Protein AF-A0A356UI30-F1 (afdb_monomer_lite)

Foldseek 3Di:
DPDAQFDFWKAFPVPRDIDDDPQLVVLQVVCCVVPNSCCVVVDFPLVSHPPCDADPPPRGSDMHTDPDGDDPVVVD

Secondary structure (DSSP, 8-state):
---S-B---EEETTT--EE--HHHHHHHHHHHHHH-TTHHHHS-HHHHSPTT---TTT----EEE---B--GGG--

Sequence (76 aa):
RTWGVPIPIFYCESCGNTVIDEKTIERVSELFAQHGANIWFSQEASDLLPEGYRCSNCRGDKFRKEKDTMDVWFDS

pLDDT: mean 85.73, std 14.94, range [42.09, 96.0]

Radius of gyration: 12.61 Å; chains: 1; bounding box: 23×37×30 Å

Structure (mmCIF, N/CA/C/O backbone):
data_AF-A0A356UI30-F1
#
_entry.id   AF-A0A356UI30-F1
#
loop_
_atom_site.group_PDB
_atom_site.id
_atom_site.type_symbol
_atom_site.label_atom_id
_atom_site.label_alt_id
_atom_site.label_comp_id
_atom_site.label_asym_id
_atom_site.label_entity_id
_atom_site.label_seq_id
_atom_site.pdbx_PDB_ins_code
_atom_site.Cartn_x
_atom_site.Cartn_y
_atom_site.Cartn_z
_atom_site.occupancy
_atom_site.B_iso_or_equiv
_atom_site.auth_seq_id
_atom_site.auth_comp_id
_atom_site.auth_asym_id
_atom_site.auth_atom_id
_atom_site.pdbx_PDB_model_num
ATOM 1 N N . ARG A 1 1 ? 13.164 11.358 7.224 1.00 46.81 1 ARG A N 1
ATOM 2 C CA . ARG A 1 1 ? 12.356 11.979 8.300 1.00 46.81 1 ARG A CA 1
ATOM 3 C C . ARG A 1 1 ? 10.937 11.475 8.067 1.00 46.81 1 ARG A C 1
ATOM 5 O O . ARG A 1 1 ? 10.453 11.706 6.977 1.00 46.81 1 ARG A O 1
ATOM 12 N N . THR A 1 2 ? 10.350 10.701 8.979 1.00 50.34 2 THR A N 1
ATOM 13 C CA . THR A 1 2 ? 9.059 10.002 8.781 1.00 50.34 2 THR A CA 1
ATOM 14 C C . THR A 1 2 ? 8.056 10.506 9.814 1.00 50.34 2 THR A C 1
ATOM 16 O O . THR A 1 2 ? 7.755 9.834 10.791 1.00 50.34 2 THR A O 1
ATOM 19 N N . TRP A 1 3 ? 7.624 11.753 9.651 1.00 49.44 3 TRP A N 1
ATOM 20 C CA . TRP A 1 3 ? 6.509 12.336 10.399 1.00 49.44 3 TRP A CA 1
ATOM 21 C C . TRP A 1 3 ? 5.568 12.936 9.354 1.00 49.44 3 TRP A C 1
ATOM 23 O O . TRP A 1 3 ? 5.813 14.036 8.873 1.00 49.44 3 TRP A O 1
ATOM 33 N N . GLY A 1 4 ? 4.578 12.148 8.931 1.00 62.25 4 GLY A N 1
ATOM 34 C CA . GLY A 1 4 ? 3.637 12.471 7.857 1.00 62.25 4 GLY A CA 1
ATOM 35 C C . GLY A 1 4 ? 2.748 11.270 7.521 1.00 62.25 4 GLY A C 1
ATOM 36 O O . GLY A 1 4 ? 3.113 10.129 7.824 1.00 62.25 4 GLY A O 1
ATOM 37 N N . VAL A 1 5 ? 1.580 11.514 6.923 1.00 71.75 5 VAL A N 1
ATOM 38 C CA . VAL A 1 5 ? 0.667 10.444 6.490 1.00 71.75 5 VAL A CA 1
ATOM 39 C C . VAL A 1 5 ? 1.292 9.725 5.283 1.00 71.75 5 VAL A C 1
ATOM 41 O O . VAL A 1 5 ? 1.697 10.386 4.320 1.00 71.75 5 VAL A O 1
ATOM 44 N N . PRO A 1 6 ? 1.438 8.389 5.314 1.00 76.50 6 PRO A N 1
ATOM 45 C CA . PRO A 1 6 ? 1.984 7.645 4.185 1.00 76.50 6 PRO A CA 1
ATOM 46 C C . PRO A 1 6 ? 1.043 7.716 2.979 1.00 76.50 6 PRO A C 1
ATOM 48 O O . PRO A 1 6 ? -0.177 7.654 3.131 1.00 76.50 6 PRO A O 1
ATOM 51 N N . ILE A 1 7 ? 1.615 7.812 1.778 1.00 83.31 7 ILE A N 1
ATOM 52 C CA . ILE A 1 7 ? 0.857 7.750 0.526 1.00 83.31 7 ILE A CA 1
ATOM 53 C C . ILE A 1 7 ? 0.642 6.263 0.197 1.00 83.31 7 ILE A C 1
ATOM 55 O O . ILE A 1 7 ? 1.627 5.572 -0.072 1.00 83.31 7 ILE A O 1
ATOM 59 N N . PRO A 1 8 ? -0.600 5.733 0.225 1.00 87.00 8 PRO A N 1
ATOM 60 C CA . PRO A 1 8 ? -0.854 4.296 0.158 1.00 87.00 8 PRO A CA 1
ATOM 61 C C . PRO A 1 8 ? -0.797 3.765 -1.284 1.00 87.00 8 PRO A C 1
ATOM 63 O O . PRO A 1 8 ? -1.778 3.258 -1.824 1.00 87.00 8 PRO A O 1
ATOM 66 N N . ILE A 1 9 ? 0.358 3.917 -1.931 1.00 92.62 9 ILE A N 1
ATOM 67 C CA . ILE A 1 9 ? 0.618 3.439 -3.290 1.00 92.62 9 ILE A CA 1
ATOM 68 C C . ILE A 1 9 ? 1.519 2.213 -3.219 1.00 92.62 9 ILE A C 1
ATOM 70 O O . ILE A 1 9 ? 2.543 2.199 -2.533 1.00 92.62 9 ILE A O 1
ATOM 74 N N . PHE A 1 10 ? 1.160 1.193 -3.990 1.00 95.44 10 PHE A N 1
ATOM 75 C CA . PHE A 1 10 ? 2.014 0.045 -4.244 1.00 95.44 10 PHE A CA 1
ATOM 76 C C . PHE A 1 10 ? 2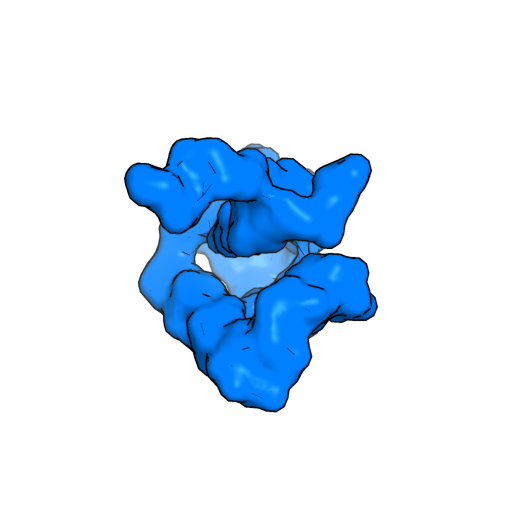.502 0.063 -5.693 1.00 95.44 10 PHE A C 1
ATOM 78 O O . PHE A 1 10 ? 1.925 0.701 -6.572 1.00 95.44 10 PHE A O 1
ATOM 85 N N . TYR A 1 11 ? 3.564 -0.682 -5.961 1.00 95.56 11 TYR A N 1
ATOM 86 C CA . TYR A 1 11 ? 4.081 -0.913 -7.300 1.00 95.56 11 TYR A CA 1
ATOM 87 C C . TYR A 1 11 ? 4.280 -2.405 -7.495 1.00 95.56 11 TYR A C 1
ATOM 89 O O . TYR A 1 11 ? 4.889 -3.072 -6.657 1.00 95.56 11 TYR A O 1
ATOM 97 N N . CYS A 1 12 ? 3.799 -2.930 -8.617 1.00 96.00 12 CYS A N 1
ATOM 98 C CA . CYS A 1 12 ? 4.081 -4.303 -9.002 1.00 96.00 12 CYS A CA 1
ATOM 99 C C . CYS A 1 12 ? 5.544 -4.426 -9.433 1.00 96.00 12 CYS A C 1
ATOM 101 O O . CYS A 1 12 ? 5.982 -3.741 -10.356 1.00 96.00 12 CYS A O 1
ATOM 103 N N . GLU A 1 13 ? 6.296 -5.332 -8.814 1.00 95.50 13 GLU A N 1
ATOM 104 C CA . GLU A 1 13 ? 7.702 -5.543 -9.175 1.00 95.50 13 GLU A CA 1
ATOM 105 C C . GLU A 1 13 ? 7.862 -6.237 -10.532 1.00 95.50 13 GLU A C 1
ATOM 107 O O . GLU A 1 13 ? 8.885 -6.083 -11.189 1.00 95.50 13 GLU A O 1
ATOM 112 N N . SER A 1 14 ? 6.847 -6.982 -10.979 1.00 95.00 14 SER A N 1
ATOM 113 C CA . SER A 1 14 ? 6.913 -7.736 -12.233 1.00 95.00 14 SER A CA 1
ATOM 114 C C . SER A 1 14 ? 6.763 -6.862 -13.480 1.00 95.00 14 SER A C 1
ATOM 116 O O . SER A 1 14 ? 7.371 -7.164 -14.501 1.00 95.00 14 SER A O 1
ATOM 118 N N . CYS A 1 15 ? 5.950 -5.803 -13.428 1.00 95.19 15 CYS A N 1
ATOM 119 C CA . CYS A 1 15 ? 5.689 -4.946 -14.593 1.00 95.19 15 CYS A CA 1
ATOM 120 C C . CYS A 1 15 ? 5.865 -3.445 -14.333 1.00 95.19 15 CYS A C 1
ATOM 122 O O . CYS A 1 15 ? 5.679 -2.651 -15.249 1.00 95.19 15 CYS A O 1
ATOM 124 N N . GLY A 1 16 ? 6.182 -3.041 -13.101 1.00 93.88 16 GLY A N 1
ATOM 125 C CA . GLY A 1 16 ? 6.328 -1.636 -12.713 1.00 93.88 16 GLY A CA 1
ATOM 126 C C . GLY A 1 16 ? 5.012 -0.867 -12.575 1.00 93.88 16 GLY A C 1
ATOM 127 O O . GLY A 1 16 ? 5.046 0.314 -12.243 1.00 93.88 16 GLY A O 1
ATOM 128 N N . ASN A 1 17 ? 3.861 -1.509 -12.810 1.00 94.25 17 ASN A N 1
ATOM 129 C CA . ASN A 1 17 ? 2.562 -0.844 -12.752 1.00 94.25 17 ASN A CA 1
ATOM 130 C C . ASN A 1 17 ? 2.258 -0.333 -11.341 1.00 94.25 17 ASN A C 1
ATOM 132 O O . ASN A 1 17 ? 2.482 -1.046 -10.357 1.00 94.25 17 ASN A O 1
ATOM 136 N N . THR A 1 18 ? 1.693 0.867 -11.261 1.00 94.25 18 THR A N 1
ATOM 137 C CA . THR A 1 18 ? 1.149 1.413 -10.020 1.00 94.25 18 THR A CA 1
ATOM 138 C C . THR A 1 18 ? -0.094 0.632 -9.610 1.00 94.25 18 THR A C 1
ATOM 140 O O . THR A 1 18 ? -0.940 0.265 -10.425 1.00 94.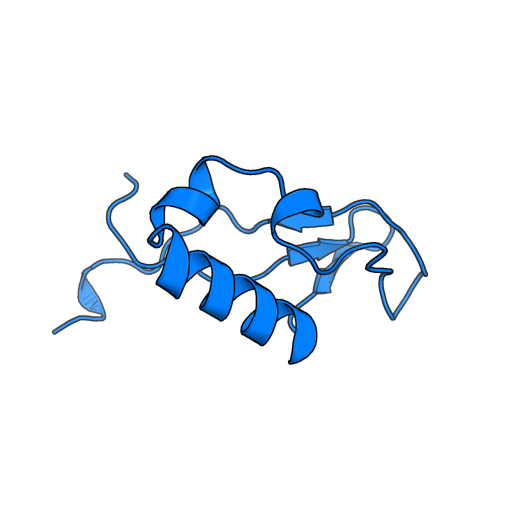25 18 THR A O 1
ATOM 143 N N . VAL A 1 19 ? -0.177 0.333 -8.324 1.00 93.81 19 VAL A N 1
ATOM 144 C CA . VAL A 1 19 ? -1.258 -0.414 -7.698 1.00 93.81 19 VAL A CA 1
ATOM 145 C C . VAL A 1 19 ? -1.890 0.513 -6.671 1.00 93.81 19 VAL A C 1
ATOM 147 O O . VAL A 1 19 ? -1.350 0.742 -5.589 1.00 93.81 19 VAL A O 1
ATOM 150 N N . ILE A 1 20 ? -3.006 1.099 -7.090 1.00 91.75 20 ILE A N 1
ATOM 151 C CA . ILE A 1 20 ? -3.875 1.959 -6.297 1.00 91.75 20 ILE A CA 1
ATOM 152 C C . ILE A 1 20 ? -5.304 1.724 -6.790 1.00 91.75 20 ILE A C 1
ATOM 154 O O . ILE A 1 20 ? -5.744 2.265 -7.801 1.00 91.75 20 ILE A O 1
ATOM 158 N N . ASP A 1 21 ? -5.994 0.814 -6.118 1.00 91.06 21 ASP A N 1
ATOM 159 C CA . ASP A 1 21 ? -7.390 0.479 -6.384 1.00 91.06 21 ASP A CA 1
ATOM 160 C C . ASP A 1 21 ? -8.207 0.483 -5.088 1.00 91.06 21 ASP A C 1
ATOM 162 O O . ASP A 1 21 ? -7.652 0.491 -3.987 1.00 91.06 21 ASP A O 1
ATOM 166 N N . GLU A 1 22 ? -9.532 0.477 -5.225 1.00 91.31 22 GLU A N 1
ATOM 167 C CA . GLU A 1 22 ? -10.476 0.536 -4.104 1.00 91.31 22 GLU A CA 1
ATOM 168 C C . GLU A 1 22 ? -10.186 -0.530 -3.037 1.00 91.31 22 GLU A C 1
ATOM 170 O O . GLU A 1 22 ? -10.111 -0.205 -1.857 1.00 91.31 22 GLU A O 1
ATOM 175 N N . LYS A 1 23 ? -9.872 -1.769 -3.440 1.00 92.12 23 LYS A N 1
ATOM 176 C CA . LYS A 1 23 ? -9.593 -2.872 -2.505 1.00 92.12 23 LYS A CA 1
ATOM 177 C C . LYS A 1 23 ? -8.309 -2.643 -1.719 1.00 92.12 23 LYS A C 1
ATOM 179 O O . LYS A 1 23 ? -8.241 -2.950 -0.531 1.00 92.12 23 LYS A O 1
ATOM 184 N N . THR A 1 24 ? -7.270 -2.136 -2.382 1.00 93.44 24 THR A N 1
ATOM 185 C CA . THR A 1 24 ? -6.008 -1.805 -1.708 1.00 93.44 24 THR A CA 1
ATOM 186 C C . THR A 1 24 ? -6.173 -0.629 -0.750 1.00 93.44 24 THR A C 1
ATOM 188 O O . THR A 1 24 ? -5.636 -0.673 0.353 1.00 93.44 24 THR A O 1
ATOM 191 N N . ILE A 1 25 ? -6.962 0.382 -1.125 1.00 92.81 25 ILE A N 1
ATOM 192 C CA . ILE A 1 25 ? -7.227 1.556 -0.287 1.00 92.81 25 ILE A CA 1
ATOM 193 C C . ILE A 1 25 ? -8.054 1.164 0.941 1.00 92.81 25 ILE A C 1
ATOM 195 O O . ILE A 1 25 ? -7.676 1.515 2.057 1.00 92.81 25 ILE A O 1
ATOM 199 N N . GLU A 1 26 ? -9.137 0.405 0.758 1.00 93.81 26 GLU A N 1
ATOM 200 C CA . GLU A 1 26 ? -9.982 -0.087 1.852 1.00 93.81 26 GLU A CA 1
ATOM 201 C C . GLU A 1 26 ? -9.167 -0.915 2.845 1.00 93.81 26 GLU A C 1
ATOM 203 O O . GLU A 1 26 ? -9.173 -0.628 4.043 1.00 93.81 26 GLU A O 1
ATOM 208 N N . ARG A 1 27 ? -8.375 -1.874 2.347 1.00 94.56 27 ARG A N 1
ATOM 209 C CA . ARG A 1 27 ? -7.525 -2.719 3.193 1.00 94.56 27 ARG A CA 1
ATOM 210 C C . ARG A 1 27 ? -6.541 -1.899 4.026 1.00 94.56 27 ARG A C 1
ATOM 212 O O . ARG A 1 27 ? -6.386 -2.144 5.222 1.00 94.56 27 ARG A O 1
ATOM 219 N N . VAL A 1 28 ? -5.868 -0.930 3.409 1.00 94.00 28 VAL A N 1
ATOM 220 C CA . VAL A 1 28 ? -4.904 -0.072 4.110 1.00 94.00 28 VAL A CA 1
ATOM 221 C C . VAL A 1 28 ? -5.612 0.835 5.118 1.00 94.00 28 VAL A C 1
ATOM 223 O O . VAL A 1 28 ? -5.120 0.997 6.233 1.00 94.00 28 VAL A O 1
ATOM 226 N N . SER A 1 29 ? -6.786 1.367 4.774 1.00 92.25 29 SER A N 1
ATOM 227 C CA . SER A 1 29 ? -7.613 2.173 5.677 1.00 92.25 29 SER A CA 1
ATOM 228 C C . SER A 1 29 ? -8.032 1.387 6.924 1.00 92.25 29 SER A C 1
ATOM 230 O O . SER A 1 29 ? -7.915 1.892 8.040 1.00 92.25 29 SER A O 1
ATOM 232 N N . GLU A 1 30 ? -8.467 0.135 6.766 1.00 94.25 30 GLU A N 1
ATOM 233 C CA . GLU A 1 30 ? -8.790 -0.753 7.890 1.00 94.25 30 GLU A CA 1
ATOM 234 C C . GLU A 1 30 ? -7.574 -1.005 8.785 1.00 94.25 30 GLU A C 1
ATOM 236 O O . GLU A 1 30 ? -7.666 -0.905 10.011 1.00 94.25 30 GLU A O 1
ATOM 241 N N . LEU A 1 31 ? -6.418 -1.291 8.182 1.00 94.50 31 LEU A N 1
ATOM 242 C CA . LEU A 1 31 ? -5.171 -1.501 8.914 1.00 94.50 31 LEU A CA 1
ATOM 243 C C . LEU A 1 31 ? -4.746 -0.244 9.677 1.00 94.50 31 LEU A C 1
ATOM 245 O O . LEU A 1 31 ? -4.303 -0.343 10.821 1.00 94.50 31 LEU A O 1
ATOM 249 N N . PHE A 1 32 ? -4.915 0.938 9.086 1.00 92.62 32 PHE A N 1
ATOM 250 C CA . PHE A 1 32 ? -4.611 2.204 9.749 1.00 92.62 32 PHE A CA 1
ATOM 251 C C . PHE A 1 32 ? -5.579 2.486 10.895 1.00 92.62 32 PHE A C 1
ATOM 253 O O . PHE A 1 32 ? -5.139 2.940 11.949 1.00 92.62 32 PHE A O 1
ATOM 260 N N . ALA A 1 33 ? -6.867 2.172 10.739 1.00 91.06 33 ALA A N 1
ATOM 261 C CA . ALA A 1 33 ? -7.850 2.311 11.809 1.00 91.06 33 ALA A CA 1
ATOM 262 C C . ALA A 1 33 ? -7.556 1.375 12.997 1.00 91.06 33 ALA A C 1
ATOM 264 O O . ALA A 1 33 ? -7.768 1.755 14.146 1.00 91.06 33 ALA A O 1
ATOM 265 N N . GLN A 1 34 ? -7.044 0.168 12.732 1.00 94.62 34 GLN A N 1
ATOM 266 C CA . GLN A 1 34 ? -6.761 -0.837 13.764 1.00 94.62 34 GLN A CA 1
ATOM 267 C C . GLN A 1 34 ? -5.394 -0.658 14.439 1.00 94.62 34 GLN A C 1
ATOM 269 O O . GLN A 1 34 ? -5.261 -0.892 15.640 1.00 94.62 34 GLN A O 1
ATOM 274 N N . HIS A 1 35 ? -4.371 -0.261 13.681 1.00 93.06 35 HIS A N 1
ATOM 275 C CA . HIS A 1 35 ? -2.972 -0.293 14.125 1.00 93.06 35 HIS A CA 1
ATOM 276 C C . HIS A 1 35 ? -2.269 1.073 14.072 1.00 93.06 35 HIS A C 1
ATOM 278 O O . HIS A 1 35 ? -1.120 1.193 14.505 1.00 93.06 35 HIS A O 1
ATOM 284 N N . GLY A 1 36 ? -2.941 2.105 13.557 1.00 90.00 36 GLY A N 1
ATOM 285 C CA . GLY A 1 36 ? -2.355 3.409 13.259 1.00 90.00 36 GLY A CA 1
ATOM 286 C C . GLY A 1 36 ? -1.494 3.400 11.991 1.00 90.00 36 GLY A C 1
ATOM 287 O O . GLY A 1 36 ? -1.080 2.354 11.494 1.00 90.00 36 GLY A O 1
ATOM 288 N N . ALA A 1 37 ? -1.159 4.590 11.483 1.00 87.38 37 ALA A N 1
ATOM 289 C CA . ALA A 1 37 ? -0.370 4.757 10.254 1.00 87.38 37 ALA A CA 1
ATOM 290 C C . ALA A 1 37 ? 1.043 4.138 10.326 1.00 87.38 37 ALA A C 1
ATOM 292 O O . ALA A 1 37 ? 1.648 3.841 9.297 1.00 87.38 37 ALA A O 1
ATOM 293 N N . ASN A 1 38 ? 1.561 3.883 11.534 1.00 88.62 38 ASN A N 1
ATOM 294 C CA . ASN A 1 38 ? 2.868 3.255 11.733 1.00 88.62 38 ASN A CA 1
ATOM 295 C C . ASN A 1 38 ? 2.957 1.839 11.149 1.00 88.62 38 ASN A C 1
ATOM 297 O O . ASN A 1 38 ? 4.059 1.398 10.814 1.00 88.62 38 ASN A O 1
ATOM 301 N N . ILE A 1 39 ? 1.822 1.148 10.977 1.00 92.19 39 ILE A N 1
ATOM 302 C CA . ILE A 1 39 ? 1.790 -0.173 10.340 1.00 92.19 39 ILE A CA 1
ATOM 303 C C . ILE A 1 39 ? 2.341 -0.140 8.912 1.00 92.19 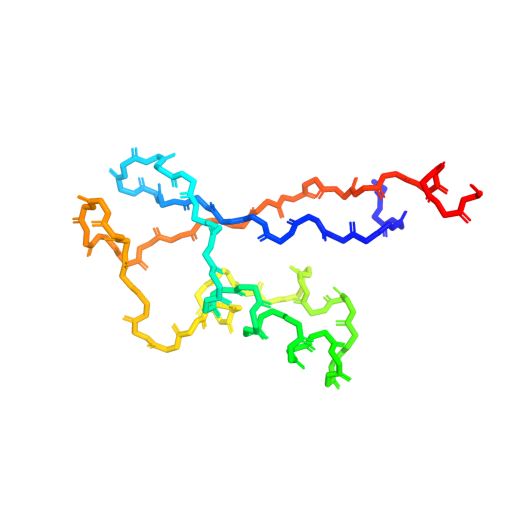39 ILE A C 1
ATOM 305 O O . ILE A 1 39 ? 2.988 -1.092 8.475 1.00 92.19 39 ILE A O 1
ATOM 309 N N . TRP A 1 40 ? 2.182 0.994 8.216 1.00 91.69 40 TRP A N 1
ATOM 310 C CA . TRP A 1 40 ? 2.745 1.194 6.885 1.00 91.69 40 TRP A CA 1
ATOM 311 C C . TRP A 1 40 ? 4.263 1.079 6.874 1.00 91.69 40 TRP A C 1
ATOM 313 O O . TRP A 1 40 ? 4.825 0.677 5.865 1.00 91.69 40 TRP A O 1
ATOM 323 N N . PHE A 1 41 ? 4.954 1.406 7.967 1.00 88.19 41 PHE A N 1
ATOM 324 C CA . PHE A 1 41 ? 6.413 1.320 8.036 1.00 88.19 41 PHE A CA 1
ATOM 325 C C . PHE A 1 41 ? 6.900 -0.030 8.563 1.00 88.19 41 PHE A C 1
ATOM 327 O O . PHE A 1 41 ? 7.990 -0.448 8.183 1.00 88.19 41 PHE A O 1
ATOM 334 N N . SER A 1 42 ? 6.109 -0.717 9.393 1.00 89.56 42 SER A N 1
ATOM 335 C CA . SER A 1 42 ? 6.523 -1.958 10.057 1.00 89.56 42 SER A CA 1
ATOM 336 C C . SER A 1 42 ? 6.223 -3.243 9.281 1.00 89.56 42 SER A C 1
ATOM 338 O O . SER A 1 42 ? 6.928 -4.223 9.494 1.00 89.56 42 SER A O 1
ATOM 340 N N . GLN A 1 43 ? 5.213 -3.254 8.407 1.00 93.31 43 GLN A N 1
ATOM 341 C CA . GLN A 1 43 ? 4.769 -4.458 7.682 1.00 93.31 43 GLN A CA 1
ATOM 342 C C . GLN A 1 43 ? 5.266 -4.499 6.239 1.00 93.31 43 GLN A C 1
ATOM 344 O O . GLN A 1 43 ? 5.488 -3.448 5.646 1.00 93.31 43 GLN A O 1
ATOM 349 N N . GLU A 1 44 ? 5.404 -5.673 5.627 1.00 93.25 44 GLU A N 1
ATOM 350 C CA . GLU A 1 44 ? 5.776 -5.764 4.210 1.00 93.25 44 GLU A CA 1
ATOM 351 C C . GLU A 1 44 ? 4.596 -5.421 3.287 1.00 93.25 44 GLU A C 1
ATOM 353 O O . GLU A 1 44 ? 3.432 -5.431 3.685 1.00 93.25 44 GLU A O 1
ATOM 358 N N . ALA A 1 45 ? 4.880 -5.102 2.019 1.00 93.62 45 ALA A N 1
ATOM 359 C CA . ALA A 1 45 ? 3.829 -4.751 1.057 1.00 93.62 45 ALA A CA 1
ATOM 360 C C . ALA A 1 45 ? 2.788 -5.873 0.880 1.00 93.62 45 ALA A C 1
ATOM 362 O O . ALA A 1 45 ? 1.613 -5.585 0.683 1.00 93.62 45 ALA A O 1
ATOM 363 N N . SER A 1 46 ? 3.204 -7.138 0.988 1.00 91.75 46 SER A N 1
ATOM 364 C CA . SER A 1 46 ? 2.314 -8.303 0.924 1.00 91.75 46 SER A CA 1
ATOM 365 C C . SER A 1 46 ? 1.315 -8.372 2.077 1.00 91.75 46 SER A C 1
ATOM 367 O O . SER A 1 46 ? 0.202 -8.839 1.867 1.00 91.75 46 SER A O 1
ATOM 369 N N . ASP A 1 47 ? 1.691 -7.896 3.266 1.00 93.31 47 ASP A N 1
ATOM 370 C CA . ASP A 1 47 ? 0.847 -7.948 4.469 1.00 93.31 47 ASP A CA 1
ATOM 371 C C . ASP A 1 47 ? -0.160 -6.788 4.512 1.00 93.31 47 ASP A C 1
ATOM 373 O O . ASP A 1 47 ? -1.220 -6.866 5.142 1.00 93.31 47 ASP A O 1
ATOM 377 N N . LEU A 1 48 ? 0.186 -5.695 3.827 1.00 94.56 48 LEU A N 1
ATOM 378 C CA . LEU A 1 48 ? -0.643 -4.501 3.675 1.00 94.56 48 LEU A CA 1
ATOM 379 C C . LEU A 1 48 ? -1.654 -4.624 2.525 1.00 94.56 48 LEU A C 1
ATOM 381 O O . LEU A 1 48 ? -2.629 -3.876 2.486 1.00 94.56 48 LEU A O 1
ATOM 385 N N . LEU A 1 49 ? -1.431 -5.552 1.594 1.00 95.00 49 LEU A N 1
ATOM 386 C CA . LEU A 1 49 ? -2.351 -5.856 0.502 1.00 95.00 49 LEU A CA 1
ATOM 387 C C . LEU A 1 49 ? -3.409 -6.887 0.936 1.00 95.00 49 LEU A C 1
ATOM 389 O O . LEU A 1 49 ? -3.219 -7.613 1.913 1.00 95.00 49 LEU A O 1
ATOM 393 N N . PRO A 1 50 ? -4.546 -6.975 0.221 1.00 93.75 50 PRO A N 1
ATOM 394 C CA . PRO A 1 50 ? -5.487 -8.073 0.406 1.00 93.75 50 PRO A CA 1
ATOM 395 C C . PRO A 1 50 ? -4.814 -9.438 0.212 1.00 93.75 50 PRO A C 1
ATOM 397 O O . PRO A 1 50 ? -3.925 -9.595 -0.629 1.00 93.75 50 PRO A O 1
ATOM 400 N N . GLU A 1 51 ? -5.268 -10.450 0.950 1.00 92.06 51 GLU A N 1
ATOM 401 C CA . GLU A 1 51 ? -4.727 -11.802 0.817 1.00 92.06 51 GLU A CA 1
ATOM 402 C C . GLU A 1 51 ? -4.896 -12.318 -0.621 1.00 92.06 51 GLU A C 1
ATOM 404 O O . GLU A 1 51 ? -5.960 -12.203 -1.234 1.00 92.06 51 GLU A O 1
ATOM 409 N N . GLY A 1 52 ? -3.816 -12.863 -1.187 1.00 91.44 52 GLY A N 1
ATOM 410 C CA . GLY A 1 52 ? -3.817 -13.371 -2.557 1.00 91.44 52 GLY A CA 1
ATOM 411 C C . GLY A 1 52 ? -3.938 -12.292 -3.639 1.00 91.44 52 GLY A C 1
ATOM 412 O O . GLY A 1 52 ? -4.258 -12.630 -4.781 1.00 91.44 52 GLY A O 1
ATOM 413 N N . TYR A 1 53 ? -3.685 -11.017 -3.318 1.00 94.00 53 TYR A N 1
ATOM 414 C CA . TYR A 1 53 ? -3.719 -9.933 -4.296 1.00 94.00 53 TYR A CA 1
ATOM 415 C C . TYR A 1 53 ? -2.775 -10.205 -5.481 1.00 94.00 53 TYR A C 1
ATOM 417 O O . TYR A 1 53 ? -1.631 -10.640 -5.331 1.00 94.00 53 TYR A O 1
ATOM 425 N N . ARG A 1 54 ? -3.275 -9.946 -6.692 1.00 94.44 54 ARG A N 1
ATOM 426 C CA . ARG A 1 54 ? -2.569 -10.154 -7.960 1.00 94.44 54 ARG A CA 1
ATOM 427 C C . ARG A 1 54 ? -2.652 -8.883 -8.785 1.00 94.44 54 ARG A C 1
ATOM 429 O O . ARG A 1 54 ? -3.721 -8.291 -8.903 1.00 94.44 54 ARG A O 1
ATOM 436 N N . CYS A 1 55 ? -1.540 -8.501 -9.408 1.00 94.00 55 CYS A N 1
ATOM 437 C CA . CYS A 1 55 ? -1.506 -7.321 -10.263 1.00 94.00 55 CYS A CA 1
ATOM 438 C C . CYS A 1 55 ? -2.506 -7.477 -11.417 1.00 94.00 55 CYS A C 1
ATOM 440 O O . CYS A 1 55 ? -2.426 -8.445 -12.176 1.00 94.00 55 CYS A O 1
ATOM 442 N N . SER A 1 56 ? -3.398 -6.502 -11.591 1.00 92.06 56 SER A N 1
ATOM 443 C CA . SER A 1 56 ? -4.400 -6.498 -12.664 1.00 92.06 56 SER A CA 1
ATOM 444 C C . SER A 1 56 ? -3.787 -6.526 -14.069 1.00 92.06 56 SER A C 1
ATOM 446 O O . SER A 1 56 ? -4.384 -7.087 -14.983 1.00 92.06 56 SER A O 1
ATOM 448 N N . ASN A 1 57 ? -2.579 -5.977 -14.239 1.00 93.38 57 ASN A N 1
ATOM 449 C CA . ASN A 1 57 ? -1.912 -5.884 -15.538 1.00 93.38 57 ASN A CA 1
ATOM 450 C C . ASN A 1 57 ? -1.137 -7.162 -15.923 1.00 93.38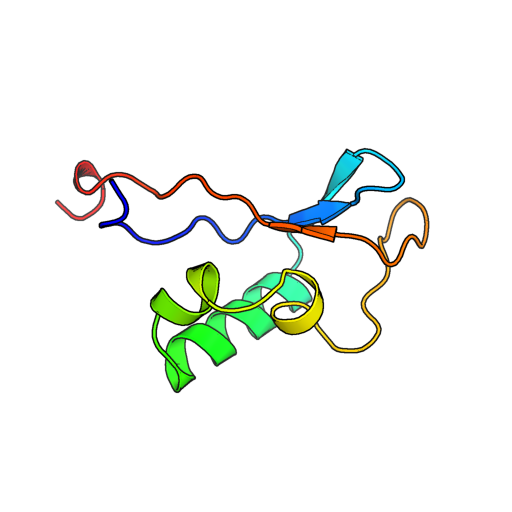 57 ASN A C 1
ATOM 452 O O . ASN A 1 57 ? -1.192 -7.608 -17.064 1.00 93.38 57 ASN A O 1
ATOM 456 N N . CYS A 1 58 ? -0.400 -7.769 -14.984 1.00 94.62 58 CYS A N 1
ATOM 457 C CA . CYS A 1 58 ? 0.513 -8.884 -15.296 1.00 94.62 58 CYS A CA 1
ATOM 458 C C . CYS A 1 58 ? 0.302 -10.160 -14.467 1.00 94.62 58 CYS A C 1
ATOM 460 O O . CYS A 1 58 ? 0.969 -11.161 -14.718 1.00 94.62 58 CYS A O 1
ATOM 462 N N . ARG A 1 59 ? -0.613 -10.148 -13.486 1.00 94.69 59 ARG A N 1
ATOM 463 C CA . ARG A 1 59 ? -0.851 -11.231 -12.509 1.00 94.69 59 ARG A CA 1
ATOM 464 C C . ARG A 1 59 ? 0.343 -11.568 -11.600 1.00 94.69 59 ARG A C 1
ATOM 466 O O . ARG A 1 59 ? 0.328 -12.602 -10.928 1.00 94.69 59 ARG A O 1
ATOM 473 N N . GLY A 1 60 ? 1.349 -10.695 -11.537 1.00 93.38 60 GLY A N 1
ATOM 474 C CA . GLY A 1 60 ? 2.431 -10.784 -10.556 1.00 93.3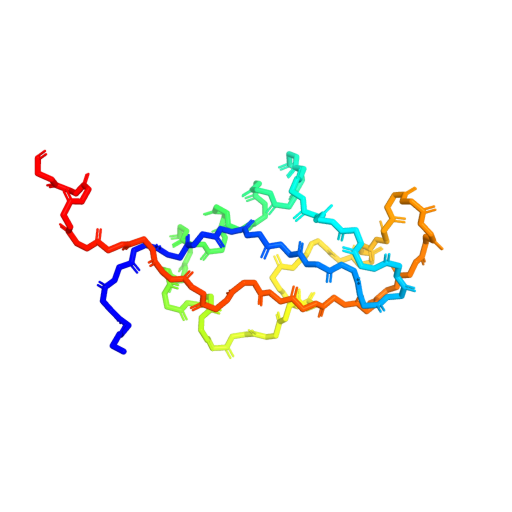8 60 GLY A CA 1
ATOM 475 C C . GLY A 1 60 ? 1.911 -10.708 -9.115 1.00 93.38 60 GLY A C 1
ATOM 476 O O . GLY A 1 60 ? 0.864 -10.109 -8.861 1.00 93.38 60 GLY A O 1
ATOM 477 N N . ASP A 1 61 ? 2.642 -11.334 -8.196 1.00 94.50 61 ASP A N 1
ATOM 478 C CA . ASP A 1 61 ? 2.374 -11.398 -6.747 1.00 94.50 61 ASP A CA 1
ATOM 479 C C . ASP A 1 61 ? 3.429 -10.677 -5.899 1.00 94.50 61 ASP A C 1
ATOM 481 O O . ASP A 1 61 ? 3.341 -10.665 -4.673 1.00 94.50 61 ASP A O 1
ATOM 485 N N . LYS A 1 62 ? 4.421 -10.055 -6.541 1.00 94.69 62 LYS A N 1
ATOM 486 C CA . LYS A 1 62 ? 5.444 -9.262 -5.864 1.00 94.69 62 LYS A CA 1
ATOM 487 C C . LYS A 1 62 ? 5.136 -7.782 -5.973 1.00 94.69 62 LYS A C 1
ATOM 489 O O . LYS A 1 62 ? 4.933 -7.254 -7.074 1.00 94.69 62 LYS A O 1
ATOM 494 N N . PHE A 1 63 ? 5.143 -7.120 -4.824 1.00 95.56 63 PHE A N 1
ATOM 495 C CA . PHE A 1 63 ? 4.820 -5.710 -4.699 1.00 95.56 63 PHE A CA 1
ATOM 496 C C . PHE A 1 63 ? 5.818 -5.017 -3.785 1.00 95.56 63 PHE A C 1
ATOM 498 O O . PHE A 1 63 ? 6.285 -5.591 -2.806 1.00 95.56 63 PHE A O 1
ATOM 505 N N . ARG A 1 64 ? 6.082 -3.748 -4.084 1.00 94.81 64 ARG A N 1
ATOM 506 C CA . ARG A 1 64 ? 6.776 -2.817 -3.196 1.00 94.81 64 ARG A CA 1
ATOM 507 C C . ARG A 1 64 ? 5.832 -1.671 -2.850 1.00 94.81 64 ARG A C 1
ATOM 509 O O . ARG A 1 64 ? 5.053 -1.246 -3.698 1.00 94.81 64 ARG A O 1
ATOM 516 N N . LYS A 1 65 ? 5.905 -1.164 -1.626 1.00 92.81 65 LYS A N 1
ATOM 517 C CA . LYS A 1 65 ? 5.121 -0.007 -1.170 1.00 92.81 65 LYS A CA 1
ATOM 518 C C . LYS A 1 65 ? 5.901 1.294 -1.349 1.00 92.81 65 LYS A C 1
ATOM 520 O O . LYS A 1 65 ? 7.136 1.282 -1.295 1.00 92.81 65 LYS A O 1
ATOM 525 N N . GLU A 1 66 ? 5.184 2.391 -1.555 1.00 87.75 66 GLU A N 1
ATOM 526 C CA . GLU A 1 66 ? 5.755 3.733 -1.522 1.00 87.75 66 GLU A CA 1
ATOM 527 C C . GLU A 1 66 ? 6.338 4.019 -0.130 1.00 87.75 66 GLU A C 1
ATOM 529 O O . GLU A 1 66 ? 5.764 3.657 0.903 1.00 87.75 66 GLU A O 1
ATOM 534 N N . LYS A 1 67 ? 7.531 4.611 -0.115 1.00 81.31 67 LYS A N 1
ATOM 535 C CA . LYS A 1 67 ? 8.241 5.002 1.108 1.00 81.31 67 LYS A CA 1
ATOM 536 C C . LYS A 1 67 ? 8.159 6.505 1.351 1.00 81.31 67 LYS A C 1
ATOM 538 O O . LYS A 1 67 ? 8.457 6.935 2.466 1.00 81.31 67 LYS A O 1
ATOM 543 N N . ASP A 1 68 ? 7.747 7.268 0.345 1.00 75.25 68 ASP A N 1
ATOM 544 C CA . ASP A 1 68 ? 7.506 8.694 0.473 1.00 75.25 68 ASP A CA 1
ATOM 545 C C . ASP A 1 68 ? 6.281 8.965 1.360 1.00 75.25 68 ASP A C 1
ATOM 547 O O . ASP A 1 68 ? 5.240 8.305 1.290 1.00 75.25 68 ASP A O 1
ATOM 551 N N . THR A 1 69 ? 6.424 9.952 2.239 1.00 66.94 69 THR A N 1
ATOM 552 C CA . THR A 1 69 ? 5.372 10.419 3.146 1.00 66.94 69 THR A CA 1
ATOM 553 C C . THR A 1 69 ? 4.920 11.801 2.722 1.00 66.94 69 THR A C 1
ATOM 555 O O . THR A 1 69 ? 5.757 12.623 2.347 1.00 66.94 69 THR A O 1
ATOM 558 N N . MET A 1 70 ? 3.622 12.085 2.823 1.00 63.84 70 MET A N 1
ATOM 559 C CA . MET A 1 70 ? 3.114 13.434 2.590 1.00 63.84 70 MET A CA 1
ATOM 560 C C . MET A 1 70 ? 3.629 14.360 3.705 1.00 63.84 70 MET A C 1
ATOM 562 O O . MET A 1 70 ? 3.495 14.042 4.888 1.00 63.84 70 MET A O 1
ATOM 566 N N . ASP A 1 71 ? 4.303 15.447 3.320 1.00 55.84 71 ASP A N 1
ATOM 567 C CA . ASP A 1 71 ? 4.977 16.365 4.245 1.00 55.84 71 ASP A CA 1
ATOM 568 C C . ASP A 1 71 ? 3.956 17.157 5.086 1.00 55.84 71 ASP A C 1
ATOM 570 O O . ASP A 1 71 ? 2.842 17.442 4.643 1.00 55.84 71 ASP A O 1
ATOM 574 N N . VAL A 1 72 ? 4.353 17.533 6.303 1.00 54.91 72 VAL A N 1
ATOM 575 C CA . VAL A 1 72 ? 3.512 18.081 7.391 1.00 54.91 72 VAL A CA 1
ATOM 576 C C . VAL A 1 72 ? 2.839 19.424 7.064 1.00 54.91 72 VAL A C 1
ATOM 578 O O . VAL A 1 72 ? 2.039 19.9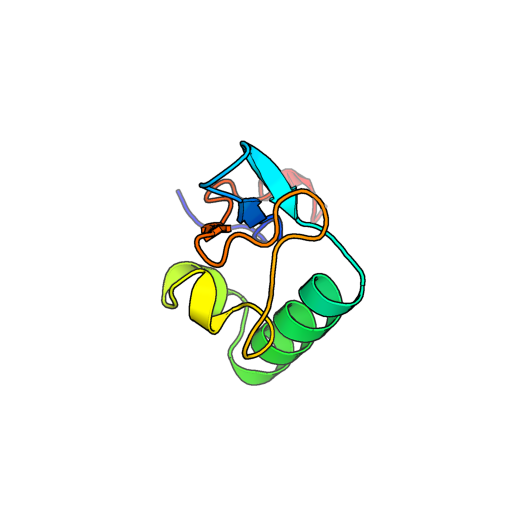27 7.846 1.00 54.91 72 VAL A O 1
ATOM 581 N N . TRP A 1 73 ? 3.142 20.002 5.902 1.00 53.62 73 TRP A N 1
ATOM 582 C CA . TRP A 1 73 ? 2.550 21.241 5.396 1.00 53.62 73 TRP A CA 1
ATOM 583 C C . TRP A 1 73 ? 1.172 21.058 4.741 1.00 53.62 73 TRP A C 1
ATOM 585 O O . TRP A 1 73 ? 0.583 22.047 4.315 1.00 53.62 73 TRP A O 1
ATOM 595 N N . PHE A 1 74 ? 0.657 19.826 4.651 1.00 48.16 74 PHE A N 1
ATOM 596 C CA . PHE A 1 74 ? -0.688 19.543 4.127 1.00 48.16 74 PHE A CA 1
ATOM 597 C C . PHE A 1 74 ? -1.777 19.455 5.218 1.00 48.16 74 PHE A C 1
ATOM 599 O O . PHE A 1 74 ? -2.957 19.408 4.892 1.00 48.16 74 PHE A O 1
ATOM 606 N N . ASP A 1 75 ? -1.396 19.469 6.502 1.00 46.69 75 ASP A N 1
ATOM 607 C CA . ASP A 1 75 ? -2.314 19.442 7.661 1.00 46.69 75 ASP A CA 1
ATOM 608 C C . ASP A 1 75 ? -2.600 20.859 8.231 1.00 46.69 75 ASP A C 1
ATOM 610 O O . ASP A 1 75 ? -2.977 21.005 9.393 1.00 46.69 75 ASP A O 1
ATOM 614 N N . SER A 1 76 ? -2.372 21.926 7.442 1.00 42.09 76 SER A N 1
ATOM 615 C CA . SER A 1 76 ? -2.603 23.338 7.831 1.00 42.09 76 SER A CA 1
ATOM 616 C C . SER A 1 76 ? -3.811 23.962 7.141 1.00 42.09 76 SER A C 1
ATOM 618 O O . SER A 1 76 ? -3.849 23.920 5.891 1.00 42.09 76 SER A O 1
#